Protein AF-A0AAD8PCZ8-F1 (afdb_monomer)

Structure (mmCIF, N/CA/C/O backbone):
data_AF-A0AAD8PCZ8-F1
#
_entry.id   AF-A0AAD8PCZ8-F1
#
loop_
_atom_site.group_PDB
_atom_site.id
_atom_site.type_symbol
_atom_site.label_atom_id
_atom_site.label_alt_id
_atom_site.label_comp_id
_atom_site.label_asym_id
_atom_site.label_entity_id
_atom_site.label_seq_id
_atom_site.pdbx_PDB_ins_code
_atom_site.Cartn_x
_atom_site.Cartn_y
_atom_site.Cartn_z
_atom_site.occupancy
_atom_site.B_iso_or_equiv
_atom_site.auth_seq_id
_atom_site.auth_comp_id
_atom_site.auth_asym_id
_atom_site.auth_atom_id
_atom_site.pdbx_PDB_model_num
ATOM 1 N N . MET A 1 1 ? 12.821 -4.141 6.858 1.00 57.62 1 MET A N 1
ATOM 2 C CA . MET A 1 1 ? 12.998 -4.187 5.389 1.00 57.62 1 MET A CA 1
ATOM 3 C C . MET A 1 1 ? 12.610 -2.823 4.836 1.00 57.62 1 MET A C 1
ATOM 5 O O . MET A 1 1 ? 11.550 -2.342 5.219 1.00 57.62 1 MET A O 1
ATOM 9 N N . SER A 1 2 ? 13.468 -2.155 4.061 1.00 86.88 2 SER A N 1
ATOM 10 C CA . SER A 1 2 ? 13.178 -0.807 3.545 1.00 86.88 2 SER A CA 1
ATOM 11 C C . SER A 1 2 ? 12.202 -0.858 2.362 1.00 86.88 2 SER A C 1
ATOM 13 O O . SER A 1 2 ? 12.148 -1.857 1.644 1.00 86.88 2 SER A O 1
ATOM 15 N N . TRP A 1 3 ? 11.451 0.227 2.138 1.00 88.00 3 TRP A N 1
ATOM 16 C CA . TRP A 1 3 ? 10.568 0.370 0.971 1.00 88.00 3 TRP A CA 1
ATOM 17 C C . TRP A 1 3 ? 11.310 0.175 -0.354 1.00 88.00 3 TRP A C 1
ATOM 19 O O . TRP A 1 3 ? 10.806 -0.488 -1.252 1.00 88.00 3 TRP A O 1
ATOM 29 N N . GLU A 1 4 ? 12.544 0.668 -0.443 1.00 93.38 4 GLU A N 1
ATOM 30 C CA . GLU A 1 4 ? 13.389 0.506 -1.627 1.00 93.38 4 GLU A CA 1
ATOM 31 C C . GLU A 1 4 ? 13.613 -0.970 -1.995 1.00 93.38 4 GLU A C 1
ATOM 33 O O . GLU A 1 4 ? 13.497 -1.344 -3.160 1.00 93.38 4 GLU A O 1
ATOM 38 N N . MET A 1 5 ? 13.898 -1.821 -1.003 1.00 92.81 5 MET A N 1
ATOM 39 C CA . MET A 1 5 ? 14.107 -3.253 -1.222 1.00 92.81 5 MET A CA 1
ATOM 40 C C . MET A 1 5 ? 12.803 -3.948 -1.627 1.00 92.81 5 MET A C 1
ATOM 42 O O . MET A 1 5 ? 12.810 -4.709 -2.589 1.00 92.81 5 MET A O 1
ATOM 46 N N . ARG A 1 6 ? 11.676 -3.603 -0.983 1.00 93.94 6 ARG A N 1
ATOM 47 C CA . ARG A 1 6 ? 10.349 -4.125 -1.355 1.00 93.94 6 ARG A CA 1
ATOM 48 C C . ARG A 1 6 ? 9.989 -3.809 -2.807 1.00 93.94 6 ARG A C 1
ATOM 50 O O . ARG A 1 6 ? 9.520 -4.688 -3.520 1.00 93.94 6 ARG A O 1
ATOM 57 N N . PHE A 1 7 ? 10.235 -2.578 -3.261 1.00 96.25 7 PHE A N 1
ATOM 58 C CA . PHE A 1 7 ? 9.969 -2.194 -4.649 1.00 96.25 7 PHE A CA 1
ATOM 59 C C . PHE A 1 7 ? 10.883 -2.916 -5.636 1.00 96.25 7 PHE A C 1
ATOM 61 O O . PHE A 1 7 ? 10.409 -3.373 -6.674 1.00 96.25 7 PHE A O 1
ATOM 68 N N . LYS A 1 8 ? 12.172 -3.063 -5.307 1.00 96.19 8 LYS A N 1
ATOM 69 C CA . LYS A 1 8 ? 13.117 -3.813 -6.144 1.00 96.19 8 LYS A CA 1
ATOM 70 C C . LYS A 1 8 ? 12.698 -5.271 -6.305 1.00 96.19 8 LYS A C 1
ATOM 72 O O . LYS A 1 8 ? 12.655 -5.768 -7.425 1.00 96.19 8 LYS A O 1
ATOM 77 N N . GLU A 1 9 ? 12.371 -5.940 -5.203 1.00 95.88 9 GLU A N 1
ATOM 78 C CA . GLU A 1 9 ? 11.934 -7.338 -5.218 1.00 95.88 9 GLU A CA 1
ATOM 79 C C . GLU A 1 9 ? 10.633 -7.506 -6.007 1.00 95.88 9 GLU A C 1
ATOM 81 O O . GLU A 1 9 ? 10.557 -8.365 -6.881 1.00 95.88 9 GLU A O 1
ATOM 86 N N . ALA A 1 10 ? 9.641 -6.643 -5.772 1.00 95.62 10 ALA A N 1
ATOM 87 C CA . ALA A 1 10 ? 8.366 -6.708 -6.477 1.00 95.62 10 ALA A CA 1
ATOM 88 C C . ALA A 1 10 ? 8.517 -6.496 -7.990 1.00 95.62 10 ALA A C 1
ATOM 90 O O . ALA A 1 10 ? 7.936 -7.247 -8.770 1.00 95.62 10 ALA A O 1
ATOM 91 N N . PHE A 1 11 ? 9.348 -5.537 -8.412 1.00 97.19 11 PHE A N 1
ATOM 92 C CA . PHE A 1 11 ? 9.634 -5.317 -9.829 1.00 97.19 11 PHE A CA 1
ATOM 93 C C . PHE A 1 11 ? 10.242 -6.564 -10.477 1.00 97.19 11 PHE A C 1
ATOM 95 O O . PHE A 1 11 ? 9.775 -7.004 -11.523 1.00 97.19 11 PHE A O 1
ATOM 102 N N . LEU A 1 12 ? 11.259 -7.160 -9.846 1.00 94.69 12 LEU A N 1
ATOM 103 C CA . LEU A 1 12 ? 11.947 -8.340 -10.378 1.00 94.69 12 LEU A CA 1
ATOM 104 C C . LEU A 1 12 ? 11.043 -9.579 -10.429 1.00 94.69 12 LEU A C 1
ATOM 106 O O . LEU A 1 12 ? 11.199 -10.406 -11.323 1.00 94.69 12 LEU A O 1
ATOM 110 N N . CYS A 1 13 ? 10.093 -9.703 -9.501 1.00 94.19 13 CYS A N 1
ATOM 111 C CA . CYS A 1 13 ? 9.075 -10.752 -9.542 1.00 94.19 13 CYS A CA 1
ATOM 112 C C . CYS A 1 13 ? 8.104 -10.583 -10.720 1.00 94.19 13 CYS A C 1
ATOM 114 O O . CYS A 1 13 ? 7.617 -11.580 -11.250 1.00 94.19 13 CYS A O 1
ATOM 116 N N . CYS A 1 14 ? 7.818 -9.346 -11.129 1.00 94.00 14 CYS A N 1
ATOM 117 C CA . CYS A 1 14 ? 6.912 -9.052 -12.237 1.00 94.00 14 CYS A CA 1
ATOM 118 C C . CYS A 1 14 ? 7.612 -9.088 -13.603 1.00 94.00 14 CYS A C 1
ATOM 120 O O . CYS A 1 14 ? 7.038 -9.597 -14.564 1.00 94.00 14 CYS A O 1
ATOM 122 N N . ASP A 1 15 ? 8.865 -8.634 -13.693 1.00 94.25 15 ASP A N 1
ATOM 123 C CA . ASP A 1 15 ? 9.666 -8.643 -14.925 1.00 94.25 15 ASP A CA 1
ATOM 124 C C . ASP A 1 15 ? 10.275 -10.031 -15.220 1.00 94.25 15 ASP A C 1
ATOM 126 O O . ASP A 1 15 ? 11.485 -10.218 -15.374 1.00 94.25 15 ASP A O 1
ATOM 130 N N . THR A 1 16 ? 9.415 -11.047 -15.291 1.00 90.44 16 THR A N 1
ATOM 131 C CA . THR A 1 16 ? 9.801 -12.460 -15.466 1.00 90.44 16 THR A CA 1
ATOM 132 C C . THR A 1 16 ? 10.573 -12.720 -16.762 1.00 90.44 16 THR A C 1
ATOM 134 O O . THR A 1 16 ? 11.431 -13.604 -16.817 1.00 90.44 16 THR A O 1
ATOM 137 N N . HIS A 1 17 ? 10.305 -11.924 -17.798 1.00 91.94 17 HIS A N 1
ATOM 138 C CA . HIS A 1 17 ? 10.963 -12.008 -19.098 1.00 91.94 17 HIS A CA 1
ATOM 139 C C . HIS A 1 17 ? 12.217 -11.130 -19.209 1.00 91.94 17 HIS A C 1
ATOM 141 O O . HIS A 1 17 ? 12.869 -11.157 -20.252 1.00 91.94 17 HIS A O 1
ATOM 147 N N . LYS A 1 18 ? 12.589 -10.401 -18.146 1.00 90.69 18 LYS A N 1
ATOM 148 C CA . LYS A 1 18 ? 13.748 -9.492 -18.113 1.00 90.69 18 LYS A CA 1
ATOM 149 C C . LYS A 1 18 ? 13.703 -8.441 -19.225 1.00 90.69 18 LYS A C 1
ATOM 151 O O . LYS A 1 18 ? 14.723 -8.132 -19.840 1.00 90.69 18 LYS A O 1
ATOM 156 N N . VAL A 1 19 ? 12.509 -7.916 -19.493 1.00 93.56 19 VAL A N 1
ATOM 157 C CA . VAL A 1 19 ? 12.272 -6.821 -20.442 1.00 93.56 19 VAL A CA 1
ATOM 158 C C . VAL A 1 19 ? 12.932 -5.537 -19.934 1.00 93.56 19 VAL A C 1
ATOM 160 O O . VAL A 1 19 ? 13.334 -4.693 -20.731 1.00 93.56 19 VAL A O 1
ATOM 163 N N . GLY A 1 20 ? 13.087 -5.403 -18.613 1.00 93.94 20 GLY A N 1
ATOM 164 C CA . GLY A 1 20 ? 13.696 -4.251 -17.953 1.00 93.94 20 GLY A CA 1
ATOM 165 C C . GLY A 1 20 ? 12.725 -3.099 -17.697 1.00 93.94 20 GLY A C 1
ATOM 166 O O . GLY A 1 20 ? 13.131 -2.098 -17.104 1.00 93.94 20 GLY A O 1
ATOM 167 N N . THR A 1 21 ? 11.459 -3.254 -18.094 1.00 96.44 21 THR A N 1
ATOM 168 C CA . THR A 1 21 ? 10.406 -2.236 -18.001 1.00 96.44 21 THR A CA 1
ATOM 169 C C . THR A 1 21 ? 9.063 -2.900 -17.709 1.00 96.44 21 THR A C 1
ATOM 171 O O . THR A 1 21 ? 8.704 -3.868 -18.375 1.00 96.44 21 THR A O 1
ATOM 174 N N . LEU A 1 22 ? 8.303 -2.339 -16.768 1.00 96.81 22 LEU A N 1
ATOM 175 C CA . LEU A 1 22 ? 6.903 -2.694 -16.517 1.00 96.81 22 LEU A CA 1
ATOM 176 C C . LEU A 1 22 ? 5.974 -1.647 -17.134 1.00 96.81 22 LEU A C 1
ATOM 178 O O . LEU A 1 22 ? 6.303 -0.458 -17.170 1.00 96.81 22 LEU A O 1
ATOM 182 N N . GLN A 1 23 ? 4.810 -2.075 -17.620 1.00 96.06 23 GLN A N 1
ATOM 183 C CA . GLN A 1 23 ? 3.807 -1.164 -18.170 1.00 96.06 23 GLN A CA 1
ATOM 184 C C . GLN A 1 23 ? 3.073 -0.412 -17.054 1.00 96.06 23 GLN A C 1
ATOM 186 O O . GLN A 1 23 ? 2.953 -0.898 -15.934 1.00 96.06 23 GLN A O 1
ATOM 191 N N . GLY A 1 24 ? 2.526 0.764 -17.366 1.00 94.88 24 GLY A N 1
ATOM 192 C CA . GLY A 1 24 ? 1.835 1.621 -16.392 1.00 94.88 24 GLY A CA 1
ATOM 193 C C . GLY A 1 24 ? 0.782 0.910 -15.526 1.00 94.88 24 GLY A C 1
ATOM 194 O O . GLY A 1 24 ? 0.886 0.947 -14.297 1.00 94.88 24 GLY A O 1
ATOM 195 N N . PRO A 1 25 ? -0.185 0.189 -16.127 1.00 93.12 25 PRO A N 1
ATOM 196 C CA . PRO A 1 25 ? -1.184 -0.568 -15.369 1.00 93.12 25 PRO A CA 1
ATOM 197 C C . PRO A 1 25 ? -0.586 -1.669 -14.480 1.00 93.12 25 PRO A C 1
ATOM 199 O O . PRO A 1 25 ? -1.099 -1.932 -13.392 1.00 93.12 25 PRO A O 1
ATOM 202 N N . GLU A 1 26 ? 0.511 -2.296 -14.915 1.00 93.88 26 GLU A N 1
ATOM 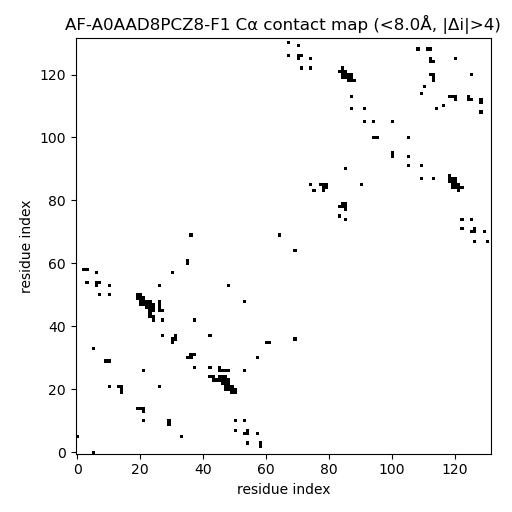203 C CA . GLU A 1 26 ? 1.221 -3.309 -14.128 1.00 93.88 26 GLU A CA 1
ATOM 204 C C . GLU A 1 26 ? 1.896 -2.655 -12.923 1.00 93.88 26 GLU A C 1
ATOM 206 O O . GLU A 1 26 ? 1.699 -3.104 -11.797 1.00 93.88 26 GLU A O 1
ATOM 211 N N . CYS A 1 27 ? 2.602 -1.539 -13.129 1.00 96.06 27 CYS A N 1
ATOM 212 C CA . CYS A 1 27 ? 3.197 -0.753 -12.053 1.00 96.06 27 CYS A CA 1
ATOM 213 C C . CYS A 1 27 ? 2.153 -0.368 -10.991 1.00 96.06 27 CYS A C 1
ATOM 215 O O . CYS A 1 27 ? 2.389 -0.562 -9.797 1.00 96.06 27 CYS A O 1
ATOM 217 N N . ALA A 1 28 ? 0.984 0.127 -11.417 1.00 92.56 28 ALA A N 1
ATOM 218 C CA . ALA A 1 28 ? -0.116 0.477 -10.519 1.00 92.56 28 ALA A CA 1
ATOM 219 C C . ALA A 1 28 ? -0.586 -0.730 -9.686 1.00 92.56 28 ALA A C 1
ATOM 221 O O . ALA A 1 28 ? -0.695 -0.626 -8.461 1.00 92.56 2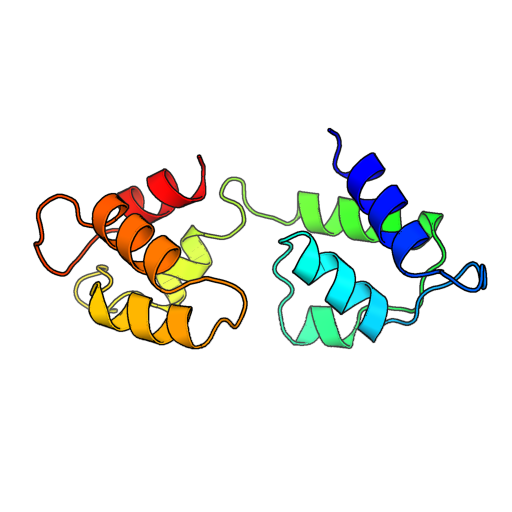8 ALA A O 1
ATOM 222 N N . CYS A 1 29 ? -0.786 -1.888 -10.327 1.00 90.38 29 CYS A N 1
ATOM 223 C CA . CYS A 1 29 ? -1.168 -3.125 -9.642 1.00 90.38 29 CYS A CA 1
ATOM 224 C C . CYS A 1 29 ? -0.111 -3.573 -8.625 1.00 90.38 29 CYS A C 1
ATOM 226 O O . CYS A 1 29 ? -0.460 -4.014 -7.527 1.00 90.38 29 CYS A O 1
ATOM 228 N N . VAL A 1 30 ? 1.179 -3.448 -8.952 1.00 94.56 30 VAL A N 1
ATOM 229 C CA . VAL A 1 30 ? 2.266 -3.812 -8.033 1.00 94.56 30 VAL A CA 1
ATOM 230 C C . VAL A 1 30 ? 2.269 -2.903 -6.805 1.00 94.56 30 VAL A C 1
ATOM 232 O O . VAL A 1 30 ? 2.334 -3.407 -5.685 1.00 94.56 30 VAL A O 1
ATOM 235 N N . TYR A 1 31 ? 2.137 -1.584 -6.968 1.00 92.38 31 TYR A N 1
ATOM 236 C CA . TYR A 1 31 ? 2.063 -0.674 -5.818 1.00 92.38 31 TYR A CA 1
ATOM 237 C C . TYR A 1 31 ? 0.863 -0.976 -4.915 1.00 92.38 31 TYR A C 1
ATOM 239 O O . TYR A 1 31 ? 1.021 -1.045 -3.695 1.00 92.38 31 TYR A O 1
ATOM 247 N N . GLN A 1 32 ? -0.311 -1.230 -5.496 1.00 86.75 32 GLN A N 1
ATOM 248 C CA . GLN A 1 32 ? -1.503 -1.624 -4.739 1.00 86.75 32 GLN A CA 1
ATOM 249 C 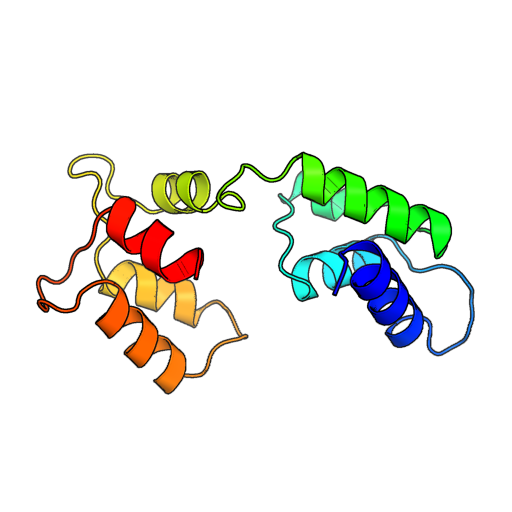C . GLN A 1 32 ? -1.306 -2.956 -4.006 1.00 86.75 32 GLN A C 1
ATOM 251 O O . GLN A 1 32 ? -1.683 -3.082 -2.842 1.00 86.75 32 GLN A O 1
ATOM 256 N N . SER A 1 33 ? -0.637 -3.923 -4.639 1.00 86.12 33 SER A N 1
ATOM 257 C CA . SER A 1 33 ? -0.302 -5.217 -4.023 1.00 86.12 33 SER A CA 1
ATOM 258 C C . SER A 1 33 ? 0.684 -5.080 -2.858 1.00 86.12 33 SER A C 1
ATOM 260 O O . SER A 1 33 ? 0.670 -5.887 -1.933 1.00 86.12 33 SER A O 1
ATOM 262 N N . LEU A 1 34 ? 1.517 -4.034 -2.872 1.00 86.81 34 LEU A N 1
ATOM 263 C CA . LEU A 1 34 ? 2.416 -3.669 -1.774 1.00 86.81 34 LEU A CA 1
ATOM 264 C C . LEU A 1 34 ? 1.740 -2.814 -0.687 1.00 86.81 34 LEU A C 1
ATOM 266 O O . LEU A 1 34 ? 2.402 -2.423 0.277 1.00 86.81 34 LEU A O 1
ATOM 270 N N . GLY A 1 35 ? 0.440 -2.534 -0.821 1.00 78.56 35 GLY A N 1
ATOM 271 C CA . GLY A 1 35 ? -0.363 -1.806 0.161 1.00 78.56 35 GLY A CA 1
ATOM 272 C C . GLY A 1 35 ? -0.403 -0.290 -0.033 1.00 78.56 35 GLY A C 1
ATOM 273 O O . GLY A 1 35 ? -0.895 0.410 0.849 1.00 78.56 35 GLY A O 1
ATOM 274 N N . LEU A 1 36 ? 0.094 0.241 -1.155 1.00 83.25 36 LEU A N 1
ATOM 275 C CA . LEU A 1 36 ? -0.074 1.660 -1.472 1.00 83.25 36 LEU A CA 1
ATOM 276 C C . LEU A 1 36 ? -1.476 1.926 -2.017 1.00 83.25 36 LEU A C 1
ATOM 278 O O . LEU A 1 36 ? -1.951 1.248 -2.926 1.00 83.25 36 LEU A O 1
ATOM 282 N N . VAL A 1 37 ? -2.119 2.966 -1.493 1.00 76.38 37 VAL A N 1
ATOM 283 C CA . VAL A 1 37 ? -3.427 3.416 -1.971 1.00 76.38 37 VAL A CA 1
ATOM 284 C C . VAL A 1 37 ? -3.220 4.488 -3.035 1.00 76.38 37 VAL A C 1
ATOM 286 O O . VAL A 1 37 ? -2.787 5.596 -2.731 1.00 76.38 37 VAL A O 1
ATOM 289 N N . LEU A 1 38 ? -3.542 4.153 -4.283 1.00 79.12 38 LEU A N 1
ATOM 290 C CA . LEU A 1 38 ? -3.607 5.104 -5.391 1.00 79.12 38 LEU A CA 1
ATOM 291 C C . LEU A 1 38 ? -5.072 5.462 -5.642 1.00 79.12 38 LEU A C 1
ATOM 293 O O . LEU A 1 38 ? -5.925 4.574 -5.700 1.00 79.12 38 LEU A O 1
ATOM 297 N N . ASN A 1 39 ? -5.371 6.749 -5.821 1.00 78.19 39 ASN A N 1
ATOM 298 C CA . ASN A 1 39 ? -6.683 7.152 -6.327 1.00 78.19 39 ASN A CA 1
ATOM 299 C C . ASN A 1 39 ? -6.826 6.799 -7.823 1.00 78.19 39 ASN A C 1
ATOM 301 O O . ASN A 1 39 ? -5.838 6.490 -8.490 1.00 78.19 39 ASN A O 1
ATOM 305 N N . ALA A 1 40 ? -8.051 6.854 -8.358 1.00 76.75 40 ALA A N 1
ATOM 306 C CA . ALA A 1 40 ? -8.331 6.467 -9.746 1.00 76.75 40 ALA A CA 1
ATOM 307 C C . ALA A 1 40 ? -7.457 7.222 -10.763 1.00 76.75 40 ALA A C 1
ATOM 309 O O . ALA A 1 40 ? -6.859 6.612 -11.643 1.00 76.75 40 ALA A O 1
ATOM 310 N N . GLN A 1 41 ? -7.297 8.535 -10.577 1.00 80.31 41 GLN A N 1
ATOM 311 C CA . GLN A 1 41 ? -6.485 9.359 -11.465 1.00 80.31 41 GLN A CA 1
ATOM 312 C C . GLN A 1 41 ? -4.993 9.010 -11.364 1.00 80.31 41 GLN A C 1
ATOM 314 O O . GLN A 1 41 ? -4.307 8.968 -12.379 1.00 80.31 41 GLN A O 1
ATOM 319 N N . GLN A 1 42 ? -4.473 8.736 -10.168 1.00 84.38 42 GLN A N 1
ATOM 320 C CA . GLN A 1 42 ? -3.089 8.290 -9.990 1.00 84.38 42 GLN A CA 1
ATOM 321 C C . GLN A 1 42 ? -2.859 6.937 -10.663 1.00 84.38 42 GLN A C 1
ATOM 323 O O . GLN A 1 42 ? -1.883 6.799 -11.388 1.00 84.38 42 GLN A O 1
ATOM 328 N N . ALA A 1 43 ? -3.764 5.973 -10.462 1.00 84.62 43 ALA A N 1
ATOM 329 C CA . ALA A 1 43 ? -3.664 4.634 -11.037 1.00 84.62 43 ALA A CA 1
ATOM 330 C C . ALA A 1 43 ? -3.693 4.649 -12.577 1.00 84.62 43 ALA A C 1
ATOM 332 O O . ALA A 1 43 ? -2.917 3.936 -13.206 1.00 84.62 43 ALA A O 1
ATOM 333 N N . GLU A 1 44 ? -4.535 5.493 -13.182 1.00 87.69 44 GLU A N 1
ATOM 334 C CA . GLU A 1 44 ? -4.619 5.658 -14.642 1.00 87.69 44 GLU A CA 1
ATOM 335 C C . GLU A 1 44 ? -3.393 6.354 -15.247 1.00 87.69 44 GLU A C 1
ATOM 337 O O . GLU A 1 44 ? -3.056 6.110 -16.404 1.00 87.69 44 GLU A O 1
ATOM 342 N N . ASN A 1 45 ? -2.715 7.209 -14.476 1.00 90.69 45 ASN A N 1
ATOM 343 C CA . ASN A 1 45 ? -1.584 8.009 -14.951 1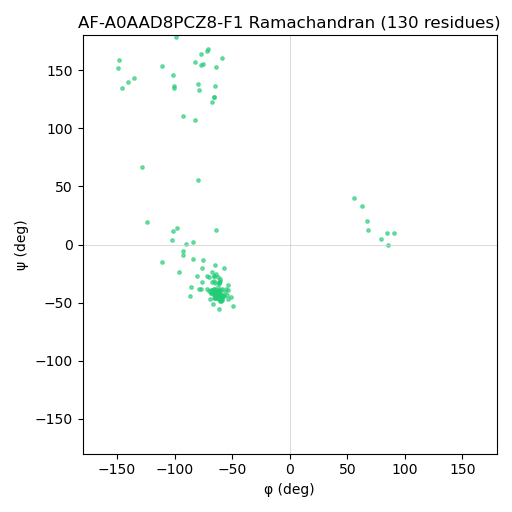.00 90.69 45 ASN A CA 1
ATOM 344 C C . ASN A 1 45 ? -0.213 7.450 -14.534 1.00 90.69 45 ASN A C 1
ATOM 346 O O . ASN A 1 45 ? 0.796 8.145 -14.680 1.00 90.69 45 ASN A O 1
ATOM 350 N N . VAL A 1 46 ? -0.139 6.217 -14.018 1.00 93.75 46 VAL A N 1
ATOM 351 C CA . VAL A 1 46 ? 1.154 5.572 -13.750 1.00 93.75 46 VAL A CA 1
ATOM 352 C C . VAL A 1 46 ? 1.850 5.284 -15.089 1.00 93.75 46 VAL A C 1
ATOM 354 O O . VAL A 1 46 ? 1.275 4.589 -15.928 1.00 93.75 46 VAL A O 1
ATOM 357 N N . PRO A 1 47 ? 3.073 5.793 -15.329 1.00 95.75 47 PRO A N 1
ATOM 358 C CA . PRO A 1 47 ? 3.781 5.552 -16.581 1.00 95.75 47 PRO A CA 1
ATOM 359 C C . PRO A 1 47 ? 4.401 4.149 -16.620 1.00 95.75 47 PRO A C 1
ATOM 361 O O . PRO A 1 47 ? 4.589 3.497 -15.591 1.00 95.75 47 PRO A O 1
ATOM 364 N N . ALA A 1 48 ? 4.774 3.698 -17.820 1.00 96.81 48 ALA A N 1
ATOM 365 C CA . ALA A 1 48 ? 5.694 2.572 -17.949 1.00 96.81 48 ALA A CA 1
ATOM 366 C C . ALA A 1 48 ? 7.064 2.968 -17.377 1.00 96.81 48 ALA A C 1
ATOM 368 O O . ALA A 1 48 ? 7.526 4.086 -17.610 1.00 96.81 48 ALA A O 1
ATOM 369 N N . MET A 1 49 ? 7.691 2.077 -16.612 1.00 97.88 49 MET A N 1
ATOM 370 C CA . MET A 1 49 ? 8.885 2.406 -15.831 1.00 97.88 49 MET A CA 1
ATOM 371 C C . MET A 1 49 ? 9.910 1.281 -15.850 1.00 97.88 49 MET A C 1
ATOM 373 O O . MET A 1 49 ? 9.572 0.104 -15.716 1.00 97.88 49 MET A O 1
ATOM 377 N N . SER A 1 50 ? 11.178 1.666 -15.953 1.00 97.94 50 SER A N 1
ATOM 378 C CA . SER A 1 50 ? 12.312 0.812 -15.611 1.00 97.94 50 SER A CA 1
ATOM 379 C C . SER A 1 50 ? 12.418 0.609 -14.097 1.00 97.94 50 SER A C 1
ATOM 381 O O . SER A 1 50 ? 11.803 1.331 -13.311 1.00 97.94 50 SER A O 1
ATOM 383 N N . LEU A 1 51 ? 13.251 -0.340 -13.658 1.00 97.00 51 LEU A N 1
ATOM 384 C CA . LEU A 1 51 ? 13.457 -0.629 -12.232 1.00 97.00 51 LEU A CA 1
ATOM 385 C C . LEU A 1 51 ? 13.790 0.628 -11.408 1.00 97.00 51 LEU A C 1
ATOM 387 O O . LEU A 1 51 ? 13.253 0.823 -10.318 1.00 97.00 51 LEU A O 1
ATOM 391 N N . GLY A 1 52 ? 14.687 1.480 -11.912 1.00 97.12 52 GLY A N 1
ATOM 392 C CA . GLY A 1 52 ? 15.100 2.692 -11.203 1.00 97.12 52 GLY A CA 1
ATOM 393 C C . GLY A 1 52 ? 13.954 3.691 -11.045 1.00 97.12 52 GLY A C 1
ATOM 394 O O . GLY A 1 52 ? 13.735 4.216 -9.952 1.00 97.12 52 GLY A O 1
ATOM 395 N N . GLU A 1 53 ? 13.197 3.906 -12.120 1.00 97.88 53 GLU A N 1
ATOM 396 C CA . GLU A 1 53 ? 12.035 4.801 -12.145 1.00 97.88 53 GLU A CA 1
ATOM 397 C C . GLU A 1 53 ? 10.915 4.275 -11.245 1.00 97.88 53 GLU A C 1
ATOM 399 O O . GLU A 1 53 ? 10.383 5.029 -10.433 1.00 97.88 53 GLU A O 1
ATOM 404 N N . PHE A 1 54 ? 10.640 2.969 -11.296 1.00 97.38 54 PHE A N 1
ATOM 405 C CA . PHE A 1 54 ? 9.642 2.305 -10.462 1.00 97.38 54 PHE A CA 1
ATOM 406 C C . PHE A 1 54 ? 9.952 2.462 -8.966 1.00 97.38 54 PHE A C 1
ATOM 408 O O . PHE A 1 54 ? 9.074 2.773 -8.158 1.00 97.38 54 PHE A O 1
ATOM 415 N N . VAL A 1 55 ? 11.214 2.293 -8.569 1.00 96.94 55 VAL A N 1
ATOM 416 C CA . VAL A 1 55 ? 11.619 2.477 -7.170 1.00 96.94 55 VAL A CA 1
ATOM 417 C C . VAL A 1 55 ? 11.452 3.936 -6.741 1.00 96.94 55 VAL A C 1
ATOM 419 O O . VAL A 1 55 ? 10.896 4.198 -5.676 1.00 96.94 55 VAL A O 1
ATOM 422 N N . GLN A 1 56 ? 11.895 4.894 -7.560 1.00 96.12 56 GLN A N 1
ATOM 423 C CA . GLN A 1 56 ? 11.784 6.320 -7.229 1.00 96.12 56 GLN A CA 1
ATOM 424 C C . GLN A 1 56 ? 10.330 6.792 -7.155 1.00 96.12 56 GLN A C 1
ATOM 426 O O . GLN A 1 56 ? 9.961 7.498 -6.215 1.00 96.12 56 GLN A O 1
ATOM 431 N N . TYR A 1 57 ? 9.492 6.366 -8.100 1.00 94.50 57 TYR A N 1
ATOM 432 C CA . TYR A 1 57 ? 8.067 6.681 -8.106 1.00 94.50 57 TYR A CA 1
ATOM 433 C C . TYR A 1 57 ? 7.382 6.130 -6.850 1.00 94.50 57 TYR A C 1
ATOM 435 O O . TYR A 1 57 ? 6.718 6.878 -6.134 1.00 94.50 57 TYR A O 1
ATOM 443 N N . GLY A 1 58 ? 7.641 4.864 -6.503 1.00 92.62 58 GLY A N 1
ATOM 444 C CA . GLY A 1 58 ? 7.122 4.244 -5.282 1.00 92.62 58 GLY A CA 1
ATOM 445 C C . GLY A 1 58 ? 7.559 4.973 -4.009 1.00 92.62 58 GLY A C 1
ATOM 446 O O . GLY A 1 58 ? 6.738 5.236 -3.133 1.00 92.62 58 GLY A O 1
ATOM 447 N N . LEU A 1 59 ? 8.830 5.375 -3.910 1.00 92.88 59 LEU A N 1
ATOM 448 C CA . LEU A 1 59 ? 9.318 6.158 -2.770 1.00 92.88 59 LEU A CA 1
ATOM 449 C C . LEU A 1 59 ? 8.616 7.517 -2.655 1.00 92.88 59 LEU A C 1
ATOM 451 O O . LEU A 1 59 ? 8.341 7.963 -1.543 1.00 92.88 59 LEU A O 1
ATOM 455 N N . ASN A 1 60 ? 8.294 8.171 -3.769 1.00 90.25 60 ASN A N 1
ATOM 456 C CA . ASN A 1 60 ? 7.541 9.422 -3.733 1.00 90.25 60 ASN A CA 1
ATOM 457 C C . ASN A 1 60 ? 6.096 9.204 -3.272 1.00 90.25 60 ASN A C 1
ATOM 459 O O . ASN A 1 60 ? 5.650 9.934 -2.390 1.00 90.25 60 ASN A O 1
ATOM 463 N N . LEU A 1 61 ? 5.427 8.139 -3.730 1.00 85.44 61 LEU A N 1
ATOM 464 C CA . LEU A 1 61 ? 4.111 7.762 -3.199 1.00 85.44 61 LEU A CA 1
ATOM 465 C C . LEU A 1 61 ? 4.157 7.551 -1.677 1.00 85.44 61 LEU A C 1
ATOM 467 O O . LEU A 1 61 ? 3.275 8.020 -0.966 1.00 85.44 61 LEU A O 1
ATOM 471 N N . THR A 1 62 ? 5.210 6.914 -1.146 1.00 81.00 62 THR A N 1
ATOM 472 C CA . THR A 1 62 ? 5.335 6.694 0.310 1.00 81.00 62 THR A CA 1
ATOM 473 C C . THR A 1 62 ? 5.549 7.971 1.123 1.00 81.00 62 THR A C 1
ATOM 475 O O . THR A 1 62 ? 5.229 7.984 2.306 1.00 81.00 62 THR A O 1
ATOM 478 N N . LYS A 1 63 ? 6.080 9.040 0.515 1.00 76.19 63 LYS A N 1
ATOM 479 C CA . LYS A 1 63 ? 6.248 10.350 1.173 1.00 76.19 63 LYS A CA 1
ATOM 480 C C . LYS A 1 63 ? 4.949 11.152 1.190 1.00 76.19 63 LYS A C 1
ATOM 482 O O . LYS A 1 63 ? 4.771 11.996 2.061 1.00 76.19 63 LYS A O 1
ATOM 487 N N . GLU A 1 64 ? 4.077 10.907 0.217 1.00 65.50 64 GLU A N 1
ATOM 488 C CA . GLU A 1 64 ? 2.753 11.526 0.123 1.00 65.50 64 GLU A CA 1
ATOM 489 C C . GLU A 1 64 ? 1.696 10.798 0.962 1.00 65.50 64 GLU A C 1
ATOM 491 O O . GLU A 1 64 ? 0.614 11.343 1.200 1.00 65.50 64 GLU A O 1
ATOM 496 N N . LEU A 1 65 ? 2.002 9.590 1.447 1.00 58.31 65 LEU A N 1
ATOM 497 C CA . LEU A 1 65 ? 1.161 8.916 2.423 1.00 58.31 65 LEU A CA 1
ATOM 498 C C . LEU A 1 65 ? 1.173 9.713 3.737 1.00 58.31 65 LEU A C 1
ATOM 500 O O . LEU A 1 65 ? 2.246 10.007 4.273 1.00 58.31 65 LEU A O 1
ATOM 504 N N . PRO A 1 66 ? -0.002 10.067 4.286 1.00 56.56 66 PRO A N 1
ATOM 505 C CA . PRO A 1 66 ? -0.069 10.656 5.615 1.00 56.56 66 PRO A CA 1
ATOM 506 C C . PRO A 1 66 ? 0.548 9.698 6.650 1.00 56.56 66 PRO A C 1
ATOM 508 O O . PRO A 1 66 ? 0.677 8.503 6.394 1.00 56.56 66 PRO A O 1
ATOM 511 N N . ALA A 1 67 ? 0.941 10.203 7.824 1.00 57.78 67 ALA A N 1
ATOM 512 C CA . ALA A 1 67 ? 1.650 9.413 8.843 1.00 57.78 67 ALA A CA 1
ATOM 513 C C . ALA A 1 67 ? 0.895 8.145 9.301 1.00 57.78 67 ALA A C 1
ATOM 515 O O . ALA A 1 67 ? 1.509 7.214 9.812 1.00 57.78 67 ALA A O 1
ATOM 516 N N . ASP A 1 68 ? -0.419 8.105 9.090 1.00 56.12 68 ASP A N 1
ATOM 517 C CA . ASP A 1 68 ? -1.309 6.974 9.348 1.00 56.12 68 ASP A CA 1
ATOM 518 C C . ASP A 1 68 ? -1.610 6.135 8.086 1.00 56.12 68 ASP A C 1
ATOM 520 O O . ASP A 1 68 ? -2.574 5.380 8.060 1.00 56.12 68 ASP A O 1
ATOM 524 N N . GLY A 1 69 ? -0.864 6.306 6.993 1.00 57.25 69 GLY A N 1
ATOM 525 C CA . GLY A 1 69 ? -1.097 5.615 5.723 1.00 57.25 69 GLY A CA 1
ATOM 526 C C . GLY A 1 69 ? -2.380 6.027 4.989 1.00 57.25 69 GLY A C 1
ATOM 527 O O . GLY A 1 69 ? -2.780 5.342 4.052 1.00 57.25 69 GLY A O 1
ATOM 528 N N . GLY A 1 70 ? -3.041 7.124 5.387 1.00 62.62 70 GLY A N 1
ATOM 529 C CA . GLY A 1 70 ? -4.312 7.560 4.799 1.00 62.62 70 GLY A CA 1
ATOM 530 C C . GLY A 1 70 ? -5.546 6.889 5.408 1.00 62.62 70 GLY A C 1
ATOM 531 O O . GLY A 1 70 ? -6.651 7.077 4.894 1.00 62.62 70 GLY A O 1
ATOM 532 N N . LEU A 1 71 ? -5.378 6.153 6.511 1.00 65.75 71 LEU A N 1
ATOM 533 C CA . LEU A 1 71 ? -6.455 5.481 7.238 1.00 65.75 71 LEU A CA 1
ATOM 534 C C . LEU A 1 71 ? -7.529 6.456 7.725 1.00 65.75 71 LEU A C 1
ATOM 536 O O . LEU A 1 71 ? -8.711 6.147 7.624 1.00 65.75 71 LEU A O 1
ATOM 540 N N . GLN A 1 72 ? -7.153 7.650 8.178 1.00 67.88 72 GLN A N 1
ATOM 541 C CA . GLN A 1 72 ? -8.090 8.678 8.620 1.00 67.88 72 GLN A CA 1
ATOM 542 C C . GLN A 1 72 ? -8.972 9.174 7.473 1.00 67.88 72 GLN A C 1
ATOM 544 O O . GLN A 1 72 ? -10.180 9.307 7.645 1.00 67.88 72 GLN A O 1
ATOM 549 N N . LYS A 1 73 ? -8.411 9.371 6.273 1.00 68.88 73 LYS A N 1
ATOM 550 C CA . LYS A 1 73 ? -9.207 9.735 5.086 1.00 68.88 73 LYS A CA 1
ATOM 551 C C . LYS A 1 73 ? -10.153 8.610 4.678 1.00 68.88 73 LYS A C 1
ATOM 553 O O . LYS A 1 73 ? -11.286 8.865 4.279 1.00 68.88 73 LYS A O 1
ATOM 558 N N . LEU A 1 74 ? -9.689 7.367 4.785 1.00 69.88 74 LEU A N 1
ATOM 559 C CA . LEU A 1 74 ? -10.489 6.180 4.499 1.00 69.88 74 LEU A CA 1
ATOM 560 C C . LEU A 1 74 ? -11.651 6.058 5.492 1.00 69.88 74 LEU A C 1
ATOM 562 O O . LEU A 1 74 ? -12.785 5.869 5.065 1.00 69.88 74 LEU A O 1
ATOM 566 N N . PHE A 1 75 ? -11.386 6.277 6.784 1.00 76.25 75 PHE A N 1
ATOM 567 C CA . PHE A 1 75 ? -12.397 6.353 7.837 1.00 76.25 75 PHE A CA 1
ATOM 568 C C . PHE A 1 75 ? -13.410 7.467 7.554 1.00 76.25 75 PHE A C 1
ATOM 570 O O . PHE A 1 75 ? -14.616 7.245 7.601 1.00 76.25 75 PHE A O 1
ATOM 577 N N . GLU A 1 76 ? -12.940 8.664 7.204 1.00 77.81 76 GLU A N 1
ATOM 578 C CA . GLU A 1 76 ? -13.808 9.797 6.884 1.00 77.81 76 GLU A CA 1
ATOM 579 C C . GLU A 1 76 ? -14.725 9.543 5.685 1.00 77.81 76 GLU A C 1
ATOM 581 O O . GLU A 1 76 ? -15.847 10.053 5.672 1.00 77.81 76 GLU A O 1
ATOM 586 N N . ALA A 1 77 ? -14.272 8.752 4.710 1.00 74.31 77 ALA A N 1
ATOM 587 C CA . ALA A 1 77 ? -15.053 8.395 3.531 1.00 74.31 77 ALA A CA 1
ATOM 588 C C . ALA A 1 77 ? -16.198 7.414 3.836 1.00 74.31 77 ALA A C 1
ATOM 590 O O . ALA A 1 77 ? -17.201 7.418 3.124 1.00 74.31 77 ALA A O 1
ATOM 591 N N . ILE A 1 78 ? -16.062 6.592 4.881 1.00 76.06 78 ILE A N 1
ATOM 592 C CA . ILE A 1 78 ? -17.018 5.522 5.217 1.00 76.06 78 ILE A CA 1
ATOM 593 C C . ILE A 1 78 ? -17.810 5.782 6.508 1.00 76.06 78 ILE A C 1
ATOM 595 O O . ILE A 1 78 ? -18.819 5.123 6.743 1.00 76.06 78 ILE A O 1
ATOM 599 N N . GLN A 1 79 ? -17.392 6.736 7.348 1.00 82.81 79 GLN A N 1
ATOM 600 C CA . GLN A 1 79 ? -18.096 7.074 8.588 1.00 82.81 79 GLN A CA 1
ATOM 601 C C . GLN A 1 79 ? -19.499 7.630 8.327 1.00 82.81 79 GLN A C 1
ATOM 603 O O . GLN A 1 79 ? -19.768 8.332 7.346 1.00 82.81 79 GLN A O 1
ATOM 608 N N . ASN A 1 80 ? -20.385 7.442 9.301 1.00 85.94 80 ASN A N 1
ATOM 609 C CA . ASN A 1 80 ? -21.654 8.144 9.311 1.00 85.94 80 ASN A CA 1
ATOM 610 C C . ASN A 1 80 ? -21.433 9.658 9.494 1.00 85.94 80 ASN A C 1
ATOM 612 O O . ASN A 1 80 ? -20.822 10.094 10.468 1.00 85.94 80 ASN A O 1
ATOM 616 N N . GLN A 1 81 ? -21.986 10.487 8.605 1.00 80.75 81 GLN A N 1
ATOM 617 C CA . GLN A 1 81 ? -21.784 11.942 8.665 1.00 80.75 81 GLN A CA 1
ATOM 618 C C . GLN A 1 81 ? -22.331 12.600 9.943 1.00 80.75 81 GLN A C 1
ATOM 620 O O . GLN A 1 81 ? -21.806 13.635 10.355 1.00 80.75 81 GLN A O 1
ATOM 625 N N . LYS A 1 82 ? -23.372 12.023 10.562 1.00 81.88 82 LYS A N 1
ATOM 626 C CA . LYS A 1 82 ? -24.016 12.578 11.761 1.00 81.88 82 LYS A CA 1
ATOM 627 C C . LYS A 1 82 ? -23.335 12.133 13.046 1.00 81.88 82 LYS A C 1
ATOM 629 O O . LYS A 1 82 ? -23.163 12.953 13.938 1.00 81.88 82 LYS A O 1
ATOM 634 N N . THR A 1 83 ? -22.995 10.851 13.154 1.00 83.50 83 THR A N 1
ATOM 635 C CA . THR A 1 83 ? -22.464 10.294 14.406 1.00 83.50 83 THR A CA 1
ATOM 636 C C . THR A 1 83 ? -20.936 10.243 14.431 1.00 8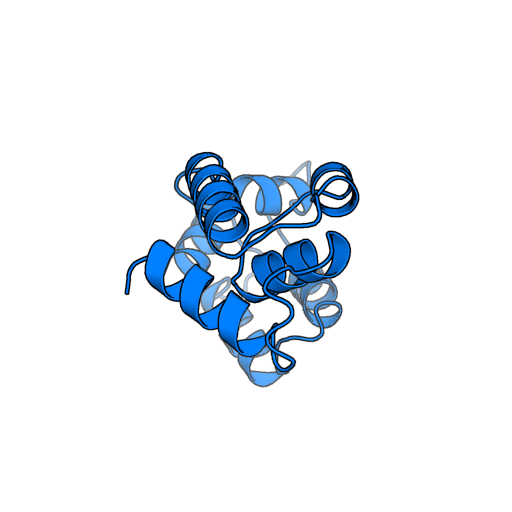3.50 83 THR A C 1
ATOM 638 O O . THR A 1 83 ? -20.362 10.384 15.503 1.00 83.50 83 THR A O 1
ATOM 641 N N . LYS A 1 84 ? -20.278 10.217 13.257 1.00 83.94 84 LYS A N 1
ATOM 642 C CA . LYS A 1 84 ? -18.817 10.064 13.079 1.00 83.94 84 LYS A CA 1
ATOM 643 C C . LYS A 1 84 ? -18.275 8.688 13.500 1.00 83.94 84 LYS A C 1
ATOM 645 O O . LYS A 1 84 ? -17.077 8.522 13.706 1.00 83.94 84 LYS A O 1
ATOM 650 N N . ASP A 1 85 ? -19.156 7.695 13.563 1.00 85.44 85 ASP A N 1
ATOM 651 C CA . ASP A 1 85 ? -18.851 6.282 13.807 1.00 85.44 85 ASP A CA 1
ATOM 652 C C . ASP A 1 85 ? -19.110 5.453 12.543 1.00 85.44 85 ASP A C 1
ATOM 654 O O . ASP A 1 85 ? -19.945 5.812 11.705 1.00 85.44 85 ASP A O 1
ATOM 658 N N . ILE A 1 86 ? -18.400 4.331 12.420 1.00 83.81 86 ILE A N 1
ATOM 659 C CA . ILE A 1 86 ? -18.655 3.302 11.405 1.00 83.81 86 ILE A CA 1
ATOM 660 C C . ILE A 1 86 ? -19.416 2.164 12.074 1.00 83.81 86 ILE A C 1
ATOM 662 O O . ILE A 1 86 ? -19.064 1.753 13.183 1.00 83.81 86 ILE A O 1
ATOM 666 N N . LYS A 1 87 ? -20.449 1.631 11.414 1.00 84.56 87 LYS A N 1
ATOM 667 C CA . LYS A 1 87 ? -21.080 0.396 11.888 1.00 84.56 87 LYS A CA 1
ATOM 668 C C . LYS A 1 87 ? -20.253 -0.811 11.472 1.00 84.56 87 LYS A C 1
ATOM 670 O O . LYS A 1 87 ? -19.847 -0.922 10.318 1.00 84.56 87 LYS A O 1
ATOM 675 N N . THR A 1 88 ? -20.100 -1.770 12.377 1.00 80.75 88 THR A N 1
ATOM 676 C CA . THR A 1 88 ? -19.344 -3.010 12.136 1.00 80.75 88 THR A CA 1
ATOM 677 C C . THR A 1 88 ? -19.828 -3.756 10.888 1.00 80.75 88 THR A C 1
ATOM 679 O O . THR A 1 88 ? -19.017 -4.218 10.093 1.00 80.75 88 THR A O 1
ATOM 682 N N . VAL A 1 89 ? -21.144 -3.781 10.656 1.00 78.56 89 VAL A N 1
ATOM 683 C CA . VAL A 1 89 ? -21.753 -4.409 9.470 1.00 78.56 89 VAL A CA 1
ATOM 684 C C . VAL A 1 89 ? -21.395 -3.707 8.154 1.00 78.56 89 VAL A C 1
ATOM 686 O O . VAL A 1 89 ? -21.125 -4.375 7.164 1.00 78.56 89 VAL A O 1
ATOM 689 N N . GLU A 1 90 ? -21.314 -2.372 8.145 1.00 77.06 90 GLU A N 1
ATOM 690 C CA . GLU A 1 90 ? -20.977 -1.589 6.944 1.00 77.06 90 GLU A CA 1
ATOM 691 C C . GLU A 1 90 ? -19.510 -1.828 6.549 1.00 77.06 90 GLU A C 1
ATOM 693 O O . GLU A 1 90 ? -19.194 -2.003 5.373 1.00 77.06 90 GLU A O 1
ATOM 698 N N . LEU A 1 91 ? -18.610 -1.920 7.535 1.00 77.81 91 LEU A N 1
ATOM 699 C CA . LEU A 1 91 ? -17.212 -2.258 7.275 1.00 77.81 91 LEU A CA 1
ATOM 700 C C . LEU A 1 91 ? -17.051 -3.706 6.786 1.00 77.81 91 LEU A C 1
ATOM 702 O O . LEU A 1 91 ? -16.264 -3.945 5.873 1.00 77.81 91 LEU A O 1
ATOM 706 N N . GLN A 1 92 ? -17.797 -4.661 7.356 1.00 74.44 92 GLN A N 1
ATOM 707 C CA . GLN A 1 92 ? -17.793 -6.055 6.896 1.00 74.44 92 GLN A CA 1
ATOM 708 C C . GLN A 1 92 ? -18.206 -6.174 5.429 1.00 74.44 92 GLN A C 1
ATOM 710 O O . GLN A 1 92 ? -17.543 -6.884 4.679 1.00 74.44 92 GLN A O 1
ATOM 715 N N . GLU A 1 93 ? -19.255 -5.467 5.007 1.00 73.94 93 GLU A N 1
ATOM 716 C CA . GLU A 1 93 ? -19.702 -5.465 3.611 1.00 73.94 93 GLU A CA 1
ATOM 717 C C . GLU A 1 93 ? -18.636 -4.880 2.678 1.00 73.94 93 GLU A C 1
ATOM 719 O O . GLU A 1 93 ? -18.293 -5.492 1.667 1.00 73.94 93 GLU A O 1
ATOM 724 N N . VAL A 1 94 ? -18.043 -3.739 3.045 1.00 69.88 94 VAL A N 1
ATOM 725 C CA . VAL A 1 94 ? -16.961 -3.109 2.269 1.00 69.88 94 VAL A CA 1
ATOM 726 C C . VAL A 1 94 ? -15.737 -4.024 2.175 1.00 69.88 94 VAL A C 1
ATOM 728 O O . VAL A 1 94 ? -15.119 -4.132 1.117 1.00 69.88 94 VAL A O 1
ATOM 731 N N . MET A 1 95 ? -15.390 -4.718 3.257 1.00 68.00 95 MET A N 1
ATOM 732 C CA . MET A 1 95 ? -14.243 -5.625 3.292 1.00 68.00 95 MET A CA 1
ATOM 733 C C . MET A 1 95 ? -14.496 -6.958 2.595 1.00 68.00 95 MET A C 1
ATOM 735 O O . MET A 1 95 ? -13.573 -7.486 1.988 1.00 68.00 95 MET A O 1
ATOM 739 N N . ALA A 1 96 ? -15.724 -7.478 2.602 1.00 64.31 96 ALA A N 1
ATOM 740 C CA . ALA A 1 96 ? -16.094 -8.671 1.839 1.00 64.31 96 ALA A CA 1
ATOM 741 C C . ALA A 1 96 ? -15.972 -8.455 0.318 1.00 64.31 96 ALA A C 1
ATOM 743 O O . ALA A 1 96 ? -15.761 -9.407 -0.434 1.00 64.31 96 ALA A O 1
ATOM 744 N N . LEU A 1 97 ? -16.069 -7.203 -0.144 1.00 58.47 97 LEU A N 1
ATOM 745 C CA . LEU A 1 97 ? -15.821 -6.829 -1.539 1.00 58.47 97 LEU A CA 1
ATOM 746 C C . LEU A 1 97 ? -14.321 -6.778 -1.885 1.00 58.47 97 LEU A C 1
ATOM 748 O O . LEU A 1 97 ? -13.961 -6.877 -3.061 1.00 58.47 97 LEU A O 1
ATOM 752 N N . MET A 1 98 ? -13.436 -6.664 -0.888 1.00 55.06 98 MET A N 1
ATOM 753 C CA . MET A 1 98 ? -11.987 -6.751 -1.071 1.00 55.06 98 MET A CA 1
ATOM 754 C C . MET A 1 98 ? -11.583 -8.235 -1.120 1.00 55.06 98 MET A C 1
ATOM 756 O O . MET A 1 98 ? -11.589 -8.930 -0.108 1.00 55.06 98 MET A O 1
ATOM 760 N N . LYS A 1 99 ? -11.234 -8.748 -2.308 1.00 49.00 99 LYS A N 1
ATOM 761 C CA . LYS A 1 99 ? -10.951 -10.178 -2.598 1.00 49.00 99 LYS A CA 1
ATOM 762 C C . LYS A 1 99 ? -9.730 -10.792 -1.879 1.00 49.00 99 LYS A C 1
ATOM 764 O O . LYS A 1 99 ? -9.264 -11.862 -2.259 1.00 49.00 99 LYS A O 1
ATOM 769 N N . ASN A 1 100 ? -9.176 -10.118 -0.884 1.00 51.69 100 ASN A N 1
ATOM 770 C CA . ASN A 1 100 ? -7.845 -10.343 -0.333 1.00 51.69 100 ASN A CA 1
ATOM 771 C C . ASN A 1 100 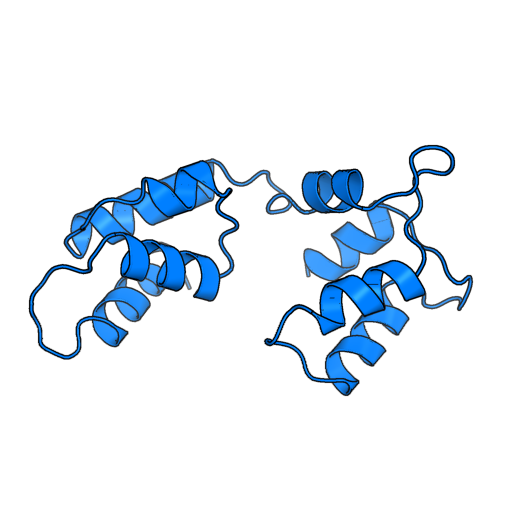? -7.852 -10.614 1.185 1.00 51.69 100 ASN A C 1
ATOM 773 O O . ASN A 1 100 ? -6.811 -10.491 1.826 1.00 51.69 100 ASN A O 1
ATOM 777 N N . ARG A 1 101 ? -8.999 -11.008 1.758 1.00 58.56 101 ARG A N 1
ATOM 778 C CA . ARG A 1 101 ? -9.126 -11.447 3.160 1.00 58.56 101 ARG A CA 1
ATOM 779 C C . ARG A 1 101 ? -9.980 -12.705 3.282 1.00 58.56 101 ARG A C 1
ATOM 781 O O . ARG A 1 101 ? -10.970 -12.842 2.563 1.00 58.56 101 ARG A O 1
ATOM 788 N N . THR A 1 102 ? -9.628 -13.603 4.203 1.00 64.75 102 THR A N 1
ATOM 789 C CA . THR A 1 102 ? -10.487 -14.755 4.534 1.00 64.75 102 THR A CA 1
ATOM 790 C C . THR A 1 102 ? -11.588 -14.353 5.530 1.00 64.75 102 THR A C 1
ATOM 792 O O . THR A 1 102 ? -11.426 -13.366 6.257 1.00 64.75 102 THR A O 1
ATOM 795 N N . PRO A 1 103 ? -12.716 -15.089 5.602 1.00 69.69 103 PRO A N 1
ATOM 796 C CA . PRO A 1 103 ? -13.772 -14.828 6.585 1.00 69.69 103 PRO A CA 1
ATOM 797 C C . PRO A 1 103 ? -13.268 -14.792 8.037 1.00 69.69 103 PRO A C 1
ATOM 799 O O . PRO A 1 103 ? -13.738 -13.982 8.834 1.00 69.69 103 PRO A O 1
ATOM 802 N N . GLU A 1 104 ? -12.282 -15.623 8.373 1.00 73.06 104 GLU A N 1
ATOM 803 C CA . GLU A 1 104 ? -11.688 -15.699 9.711 1.00 73.06 104 GLU A CA 1
ATOM 804 C C . GLU A 1 104 ? -10.860 -14.448 10.041 1.00 73.06 104 GLU A C 1
ATOM 806 O O . GLU A 1 104 ? -10.930 -13.929 11.157 1.00 73.06 104 GLU A O 1
ATOM 811 N N . GLU A 1 105 ? -10.105 -13.925 9.069 1.00 69.81 105 GLU A N 1
ATOM 812 C CA . GLU A 1 105 ? -9.362 -12.667 9.216 1.00 69.81 105 GLU A CA 1
ATOM 813 C C . GLU A 1 105 ? -10.312 -11.478 9.403 1.00 69.81 105 GLU A C 1
ATOM 815 O O . GLU A 1 105 ? -10.060 -10.598 10.229 1.00 69.81 105 GLU A O 1
ATOM 820 N N . LEU A 1 106 ? -11.430 -11.478 8.672 1.00 71.31 106 LEU A N 1
ATOM 821 C CA . LEU A 1 106 ? -12.514 -10.507 8.811 1.00 71.31 106 LEU A CA 1
ATOM 822 C C . LEU A 1 106 ? -13.137 -10.552 10.213 1.00 71.31 106 LEU A C 1
ATOM 824 O O . LEU A 1 106 ? -13.311 -9.507 10.837 1.00 71.31 106 LEU A O 1
ATOM 828 N N . GLU A 1 107 ? -13.446 -11.737 10.741 1.00 78.31 107 GLU A N 1
ATOM 829 C CA . GLU A 1 107 ? -14.021 -11.876 12.084 1.00 78.31 107 GLU A CA 1
ATOM 830 C C . GLU A 1 107 ? -13.041 -11.419 13.178 1.00 78.31 107 GLU A C 1
ATOM 832 O O . GLU A 1 107 ? -13.430 -10.708 14.112 1.00 78.31 107 GLU A O 1
ATOM 837 N N . GLY A 1 108 ? -11.760 -11.778 13.048 1.00 80.81 108 GLY A N 1
ATOM 838 C CA . GLY A 1 108 ? -10.703 -11.329 13.955 1.00 80.81 108 GLY A CA 1
ATOM 839 C C . GLY A 1 108 ? -10.549 -9.808 13.957 1.00 80.81 108 GLY A C 1
ATOM 840 O O . GLY A 1 108 ? -10.461 -9.190 15.020 1.00 80.81 108 GLY A O 1
ATOM 841 N N . LEU A 1 109 ? -10.600 -9.195 12.775 1.00 79.62 109 LEU A N 1
ATOM 842 C CA . LEU A 1 109 ? -10.545 -7.749 12.610 1.00 79.62 109 LEU A CA 1
ATOM 843 C C . LEU A 1 109 ? -11.752 -7.044 13.247 1.00 79.62 109 LEU A C 1
ATOM 845 O O . LEU A 1 109 ? -11.575 -6.054 13.955 1.00 79.62 109 LEU A O 1
ATOM 849 N N . MET A 1 110 ? -12.968 -7.569 13.064 1.00 82.62 110 MET A N 1
ATOM 850 C CA . MET A 1 110 ? -14.163 -6.984 13.686 1.00 82.62 110 MET A CA 1
ATOM 851 C C . MET A 1 110 ? -14.112 -7.052 15.213 1.00 82.62 110 MET A C 1
ATOM 853 O O . MET A 1 110 ? -14.458 -6.076 15.876 1.00 82.62 110 MET A O 1
ATOM 857 N N . LYS A 1 111 ? -13.621 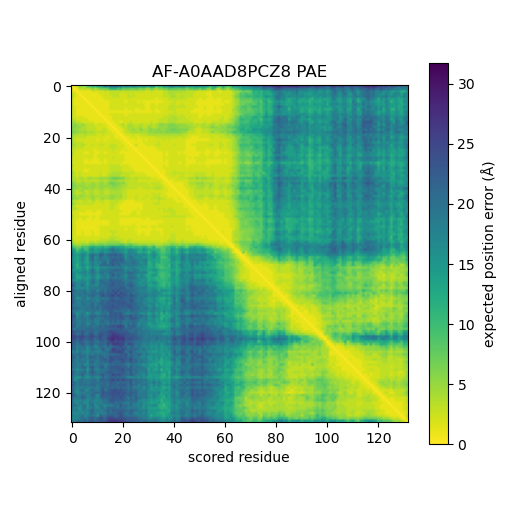-8.159 15.786 1.00 85.81 111 LYS A N 1
ATOM 858 C CA . LYS A 1 111 ? -13.415 -8.274 17.240 1.00 85.81 111 LYS A CA 1
ATOM 859 C C . LYS A 1 111 ? -12.359 -7.300 17.762 1.00 85.81 111 LYS A C 1
ATOM 861 O O . LYS A 1 111 ? -12.478 -6.837 18.893 1.00 85.81 111 LYS A O 1
ATOM 866 N N . ALA A 1 112 ? -11.337 -6.990 16.965 1.00 83.56 112 ALA A N 1
ATOM 867 C CA . ALA A 1 112 ? -10.315 -6.016 17.337 1.00 83.56 112 ALA A CA 1
ATOM 868 C C . ALA A 1 112 ? -10.849 -4.572 17.316 1.00 83.56 112 ALA A C 1
ATOM 870 O O . ALA A 1 112 ? -10.494 -3.784 18.190 1.00 83.56 112 ALA A O 1
ATOM 871 N N . LEU A 1 113 ? -11.709 -4.243 16.347 1.00 84.12 113 LEU A N 1
ATOM 872 C CA . LEU A 1 113 ? -12.310 -2.913 16.191 1.00 84.12 113 LEU A CA 1
ATOM 873 C C . LEU A 1 113 ? -13.445 -2.646 17.190 1.00 84.12 113 LEU A C 1
ATOM 875 O O . LEU A 1 113 ? -13.559 -1.537 17.705 1.00 84.12 113 LEU A O 1
ATOM 879 N N . ASP A 1 114 ? -14.264 -3.655 17.490 1.00 88.06 114 ASP A N 1
ATOM 880 C CA . ASP A 1 114 ? -15.399 -3.560 18.414 1.00 88.06 114 ASP A CA 1
ATOM 881 C C . ASP A 1 114 ? -15.360 -4.678 19.477 1.00 88.06 114 ASP A C 1
ATOM 883 O O . ASP A 1 114 ? -16.230 -5.553 19.526 1.00 88.06 114 ASP A O 1
ATOM 887 N N . PRO A 1 115 ? -14.366 -4.662 20.387 1.00 84.62 115 PRO A N 1
ATOM 888 C CA . PRO A 1 115 ? -14.196 -5.703 21.406 1.00 84.62 115 PRO A CA 1
ATOM 889 C C . PRO A 1 115 ? -15.351 -5.752 22.413 1.00 84.62 115 PRO A C 1
ATOM 891 O O . PRO A 1 115 ? -15.511 -6.733 23.137 1.00 84.62 115 PRO A O 1
ATOM 894 N N . LYS A 1 116 ? -16.148 -4.681 22.486 1.00 85.81 116 LYS A N 1
ATOM 895 C CA . LYS A 1 116 ? -17.309 -4.565 23.372 1.00 85.81 116 LYS A CA 1
ATOM 896 C C . LYS A 1 116 ? -18.617 -4.998 22.700 1.00 85.81 116 LYS A C 1
ATOM 898 O O . LYS A 1 116 ? -19.634 -5.038 23.387 1.00 85.81 116 LYS A O 1
ATOM 903 N N . GLY A 1 117 ? -18.608 -5.308 21.401 1.00 86.25 117 GLY A N 1
ATOM 904 C CA . GLY A 1 117 ? -19.799 -5.729 20.659 1.00 86.25 117 GLY A CA 1
ATOM 905 C C . GLY A 1 117 ? -20.891 -4.660 20.598 1.00 86.25 117 GLY A C 1
ATOM 906 O O . GLY A 1 117 ? -22.078 -4.975 20.638 1.00 86.25 117 GLY A O 1
ATOM 907 N N . THR A 1 118 ? -20.505 -3.387 20.557 1.00 86.56 118 THR A N 1
ATOM 908 C CA . THR A 1 118 ? -21.437 -2.251 20.496 1.00 86.56 118 THR A CA 1
ATOM 909 C C . THR A 1 118 ? -22.073 -2.071 19.114 1.00 86.56 118 THR A C 1
ATOM 911 O O . THR A 1 118 ? -23.044 -1.327 18.967 1.00 86.56 118 THR A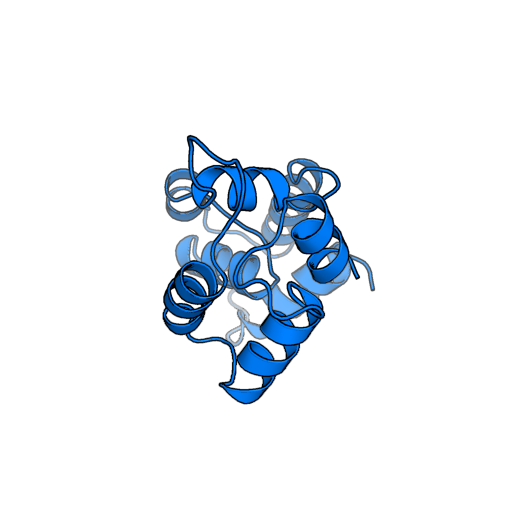 O 1
ATOM 914 N N . GLY A 1 119 ? -21.533 -2.747 18.098 1.00 85.56 119 GLY A N 1
ATOM 915 C CA . GLY A 1 119 ? -21.908 -2.636 16.694 1.00 85.56 119 GLY A CA 1
ATOM 916 C C . GLY A 1 119 ? -21.319 -1.412 15.996 1.00 85.56 119 GLY A C 1
ATOM 917 O O . GLY A 1 119 ? -21.682 -1.146 14.846 1.00 85.56 119 GLY A O 1
ATOM 918 N N . LYS A 1 120 ? -20.462 -0.643 16.681 1.00 86.56 120 LYS A N 1
ATOM 919 C CA . LYS A 1 120 ? -19.884 0.604 16.182 1.00 86.56 120 LYS A CA 1
ATOM 920 C C . LYS A 1 120 ? -18.494 0.863 16.752 1.00 86.56 120 LYS A C 1
ATOM 922 O O . LYS A 1 120 ? -18.206 0.495 17.882 1.00 86.56 120 LYS A O 1
ATOM 927 N N . PHE A 1 121 ? -17.661 1.581 16.011 1.00 86.75 121 PHE A N 1
ATOM 928 C CA . PHE A 1 121 ? -16.349 2.024 16.491 1.00 86.75 121 PHE A CA 1
ATOM 929 C C . PHE A 1 121 ? -15.961 3.371 15.869 1.00 86.75 121 PHE A C 1
ATOM 931 O O . PHE A 1 121 ? -16.516 3.789 14.845 1.00 86.75 121 PHE A O 1
ATOM 938 N N . GLY A 1 122 ? -15.045 4.080 16.529 1.00 83.94 122 GLY A N 1
ATOM 939 C CA . GLY A 1 122 ? -14.579 5.398 16.126 1.00 83.94 122 GLY A CA 1
ATOM 940 C C . GLY A 1 122 ? -13.258 5.359 15.361 1.00 83.94 122 GLY A C 1
ATOM 941 O O . GLY A 1 122 ? -12.638 4.314 15.153 1.00 83.94 122 GLY A O 1
ATOM 942 N N . CYS A 1 123 ? -12.806 6.545 14.947 1.00 78.94 123 CYS A N 1
ATOM 943 C CA . CYS A 1 123 ? -11.571 6.704 14.176 1.00 78.94 123 CYS A CA 1
ATOM 944 C C . CYS A 1 123 ? -10.342 6.217 14.949 1.00 78.94 123 CYS A C 1
ATOM 946 O O . CYS A 1 123 ? -9.402 5.706 14.347 1.00 78.94 123 CYS A O 1
ATOM 948 N N . LYS A 1 124 ? -10.344 6.371 16.278 1.00 81.50 124 LYS A N 1
ATOM 949 C CA . LYS A 1 124 ? -9.222 5.959 17.117 1.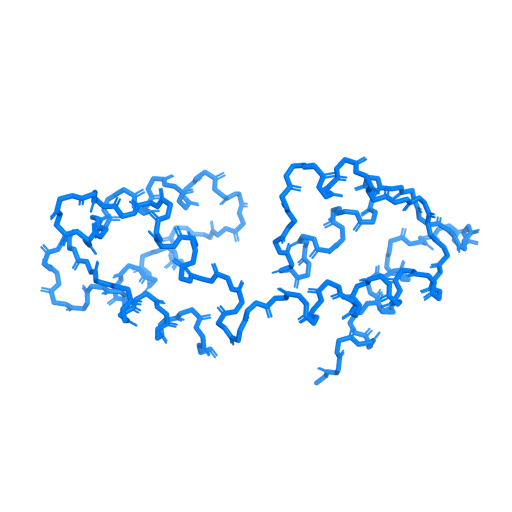00 81.50 124 LYS A CA 1
ATOM 950 C C . LYS A 1 124 ? -9.056 4.443 17.102 1.00 81.50 124 LYS A C 1
ATOM 952 O O . LYS A 1 124 ? -7.964 3.968 16.820 1.00 81.50 124 LYS A O 1
ATOM 957 N N . GLU A 1 125 ? -10.133 3.700 17.353 1.00 82.06 125 GLU A N 1
ATOM 958 C CA . GLU A 1 125 ? -10.115 2.237 17.312 1.00 82.06 125 GLU A CA 1
ATOM 959 C C . GLU A 1 125 ? -9.714 1.730 15.921 1.00 82.06 125 GLU A C 1
ATOM 961 O O . GLU A 1 125 ? -8.926 0.795 15.809 1.00 82.06 125 GLU A O 1
ATOM 966 N N . PHE A 1 126 ? -10.194 2.391 14.862 1.00 80.12 126 PHE A N 1
ATOM 967 C CA . PHE A 1 126 ? -9.815 2.077 13.487 1.00 80.12 126 PHE A CA 1
ATOM 968 C C . PHE A 1 126 ? -8.312 2.256 13.244 1.00 80.12 126 PHE A C 1
ATOM 970 O O . PHE A 1 126 ? -7.634 1.311 12.847 1.00 80.12 126 PHE A O 1
ATOM 977 N N . VAL A 1 127 ? -7.763 3.437 13.529 1.00 73.94 127 VAL A N 1
ATOM 978 C CA . VAL A 1 127 ? -6.332 3.698 13.324 1.00 73.94 127 VAL A CA 1
ATOM 979 C C . VAL A 1 127 ? -5.483 2.760 14.182 1.00 73.94 127 VAL A C 1
ATOM 981 O O . VAL A 1 127 ? -4.558 2.156 13.648 1.00 73.94 127 VAL A O 1
ATOM 984 N N . ASP A 1 128 ? -5.817 2.554 15.458 1.00 79.50 128 ASP A N 1
ATOM 985 C CA . ASP A 1 128 ? -5.052 1.697 16.380 1.00 79.50 128 ASP A CA 1
ATOM 986 C C . ASP A 1 128 ? -4.965 0.229 15.918 1.00 79.50 128 ASP A C 1
ATOM 988 O O . ASP A 1 128 ? -3.982 -0.455 16.211 1.00 79.50 128 ASP A O 1
ATOM 992 N N . VAL A 1 129 ? -5.984 -0.278 15.217 1.00 77.31 129 VAL A N 1
ATOM 993 C CA . VAL A 1 129 ? -5.989 -1.645 14.671 1.00 77.31 129 VAL A CA 1
ATOM 994 C C . VAL A 1 129 ? -5.167 -1.743 13.386 1.00 77.31 129 VAL A C 1
ATOM 996 O O . VAL A 1 129 ? -4.476 -2.738 13.188 1.00 77.31 129 VAL A O 1
ATOM 999 N N . PHE A 1 130 ? -5.218 -0.723 12.530 1.00 68.12 130 PHE A N 1
ATOM 1000 C CA . PHE A 1 130 ? -4.574 -0.739 11.212 1.00 68.12 130 PHE A CA 1
ATOM 1001 C C . PHE A 1 130 ? -3.151 -0.163 11.180 1.00 68.12 130 PHE A C 1
ATOM 1003 O O . PHE A 1 130 ? -2.474 -0.283 10.161 1.00 68.12 130 PHE A O 1
ATOM 1010 N N . SER A 1 131 ? -2.692 0.455 12.269 1.00 61.00 131 SER A N 1
ATOM 1011 C CA . SER A 1 131 ? -1.327 0.989 12.407 1.00 61.00 131 SER A CA 1
ATOM 1012 C C . SER A 1 131 ? -0.391 0.109 13.251 1.00 61.00 131 SER A C 1
ATOM 1014 O O . SER A 1 131 ? 0.764 0.481 13.469 1.00 61.00 131 SER A O 1
ATOM 1016 N N . LYS A 1 132 ? -0.865 -1.060 13.699 1.00 55.50 132 LYS A N 1
ATOM 1017 C CA . LYS A 1 132 ? -0.049 -2.126 14.306 1.00 55.50 132 LYS A CA 1
ATOM 1018 C C . LYS A 1 132 ? 0.492 -3.083 13.252 1.00 55.50 132 LYS A C 1
ATOM 1020 O O . LYS A 1 132 ? 1.644 -3.531 13.441 1.00 55.50 132 LYS A O 1
#

Radius of gyration: 17.36 Å; Cα contacts (8 Å, |Δi|>4): 116; chains: 1; bounding box: 39×28×44 Å

Secondary structure (DSSP, 8-state):
--HHHHHHHHHHHH-TT--SEE-HHHHHHHHHHTT----HHHHHTPPPEEHHHHHHHHHHHHHHS-TTTTHHHHHHHHS-TTT--EEHHHHHHHHHTSTT--HHHHHHHHHHH-TT--SEE-HHHHHHHH--

Sequence (132 aa):
MSWEMRFKEAFLCCDTHKVGTLQGPECACVYQSLGLVLNAQQAENVPAMSLGEFVQYGLNLTKELPADGGLQKLFEAIQNQKTKDIKTVELQEVMALMKNRTPEELEGLMKALDPKGTGKFGCKEFVDVFSK

Nearest PDB structures (foldseek):
  8k9z-assembly1_B  TM=7.271E-01  e=8.521E-07  Homo sapiens
  6tj7-assembly1_A  TM=6.404E-01  e=2.394E-06  Toxoplasma gondii
  4wpx-assembly1_A  TM=5.261E-01  e=1.128E-05  Thermochaetoides thermophila
  8qyu-assembly1_H  TM=4.801E-01  e=7.448E-04  Bos taurus
  4ds7-assembly1_A  TM=3.736E-01  e=9.432E-05  Kluyveromyces lactis NRRL Y-1140

Foldseek 3Di:
DDLLVLLLVLVCVVPVVVPQKDALLRLLVSLVVVVQDDDPVRSVPRGIDGSVRSSVVSVVSVVVQDPLSCQLVVLVVQADPPPQKHFLVSVLVVVVVVPPDDPVRSVVLSCQQCVPPPRIHHSVSRSVSSVD

Solvent-accessible surface area (backbone atoms only — not comparable to full-atom values): 7756 Å² total; per-residue (Å²): 135,56,70,63,57,55,44,51,53,53,49,57,68,68,42,75,83,66,75,60,56,44,51,17,66,55,48,37,51,51,43,44,74,73,69,48,89,66,54,73,68,56,39,73,65,35,63,64,31,36,67,69,52,46,33,54,52,51,53,52,54,61,69,70,40,48,100,68,70,45,47,65,60,53,44,64,74,67,31,38,90,86,80,59,35,35,45,52,67,62,52,50,56,60,48,69,70,43,92,84,68,53,73,67,57,50,52,54,48,50,45,68,44,30,76,81,69,75,55,46,38,43,65,64,44,50,46,64,64,75,75,109

Organism: Babesia gibsoni (NCBI:txid33632)

pLDDT: mean 81.99, std 12.27, range [49.0, 97.94]

InterPro domains:
  IPR011992 EF-hand domain pair [SSF47473] (5-130)

Mean predicted aligned error: 10.42 Å